Protein AF-A0A9E4EYK2-F1 (afdb_monomer)

Sequence (168 aa):
MRSIQFGDVRKKILGELSPGAPERRTAMKLTYEHAHILHSDHDEAVRFYREILGARVVDTRERKGAPQTKLMVGGGMLIVRGVRPGEEPTPPGRTPRMGVDHIGFYVEKGELDAARGILIECGVPIIEEDDMPHLKYLYFQGPDGVVIELMETKAPLGVSPPEQDEES

Mean predicted aligned error: 9.85 Å

Solvent-accessible surface area (backbone atoms only — not comparable to full-atom values): 10454 Å² total; per-residue (Å²): 130,88,75,81,57,64,70,60,54,51,52,68,68,60,55,76,88,57,93,86,67,77,85,73,80,80,68,84,91,80,76,94,63,69,47,79,46,80,30,93,53,44,68,63,40,54,48,46,42,31,73,76,62,66,27,42,81,76,46,74,46,78,56,78,84,15,51,34,34,37,28,42,39,94,93,44,33,42,32,45,22,32,69,34,81,91,64,82,75,81,75,70,48,84,71,89,55,95,76,82,71,66,51,76,42,76,48,60,82,87,37,56,66,58,54,52,48,53,34,56,76,72,67,43,51,71,79,48,70,53,82,50,94,52,39,34,39,36,32,30,48,47,70,61,39,43,39,37,34,43,32,27,66,69,50,68,93,87,66,76,72,78,79,76,74,83,82,126

Secondary structure (DSSP, 8-state):
-----HHHHHHHHS----TT------S------EEEEE-SSHHHHHHHHHHHS-PEEEEEEEETTEEEEEEEETTEEEEEEPPPTT--PPPP-SS--SS---EEEEPPTT-HHHHHHHHHHTTPPEEEEEE-SSEEEEEEE-GGG-EEEEEEESS-TT-PPPP-----

Foldseek 3Di:
DDDDPVVVLCCVQPVDPDPPDPRDCSDDDDDAAEDEDEAQDQVQQVVCCCPLQVWDWPDWDDDQQWIWTWTDGQNYIYIYIYDHPPDDDDAQDQDADPDDRAAEHEDPAPCVVVSVVSCVVVVWDWDDWDDDPFKTKTWTADHSRHIYMYMHGPDPPPDDDPPPPPDD

Radius of gyration: 20.79 Å; Cα contacts (8 Å, |Δi|>4): 229; chains: 1; bounding box: 45×51×54 Å

pLDDT: mean 84.23, std 19.25, range [38.12, 98.75]

Structure (mmCIF, N/CA/C/O backbone):
data_AF-A0A9E4EYK2-F1
#
_entry.id   AF-A0A9E4EYK2-F1
#
loop_
_atom_site.group_PDB
_atom_site.id
_atom_site.type_symbol
_atom_site.label_atom_id
_atom_site.label_alt_id
_atom_site.label_comp_id
_atom_site.label_asym_id
_atom_site.label_entity_id
_atom_site.label_seq_id
_atom_site.pdbx_PDB_ins_code
_atom_site.Cartn_x
_atom_site.Cartn_y
_atom_site.Cartn_z
_atom_site.occupancy
_atom_site.B_iso_or_equiv
_atom_site.auth_seq_id
_atom_site.auth_comp_id
_atom_site.auth_asym_id
_atom_site.auth_atom_id
_atom_site.pdbx_PDB_model_num
ATOM 1 N N . MET A 1 1 ? 5.793 24.788 -15.838 1.00 38.12 1 MET A N 1
ATOM 2 C CA . MET A 1 1 ? 4.384 24.383 -15.629 1.00 38.12 1 MET A CA 1
ATOM 3 C C . MET A 1 1 ? 3.677 25.556 -14.959 1.00 38.12 1 MET A C 1
ATOM 5 O O . MET A 1 1 ? 4.167 26.000 -13.929 1.00 38.12 1 MET A O 1
ATOM 9 N N . ARG A 1 2 ? 2.651 26.171 -15.568 1.00 41.44 2 ARG A N 1
ATOM 10 C CA . ARG A 1 2 ? 1.961 27.314 -14.936 1.00 41.44 2 ARG A CA 1
ATOM 11 C C . ARG A 1 2 ? 1.129 26.782 -13.769 1.00 41.44 2 ARG A C 1
ATOM 13 O O . ARG A 1 2 ? 0.172 26.051 -13.999 1.00 41.44 2 ARG A O 1
ATOM 20 N N . SER A 1 3 ? 1.540 27.109 -12.545 1.00 42.06 3 SER A N 1
ATOM 21 C CA . SER A 1 3 ? 0.750 2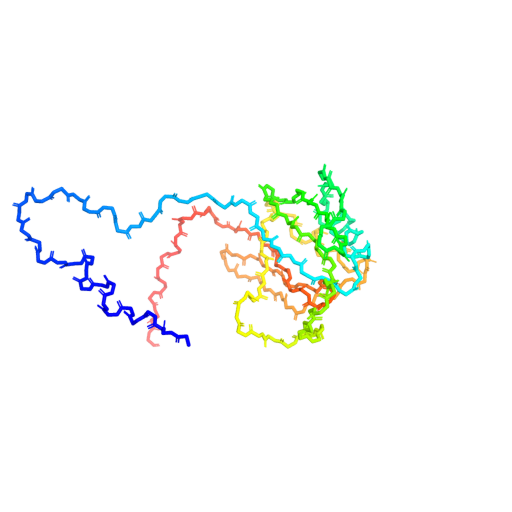6.867 -11.339 1.00 42.06 3 SER A CA 1
ATOM 22 C C . SER A 1 3 ? -0.586 27.590 -11.485 1.00 42.06 3 SER A C 1
ATOM 24 O O . SER A 1 3 ? -0.616 28.773 -11.831 1.00 42.06 3 SER A O 1
ATOM 26 N N . ILE A 1 4 ? -1.688 26.876 -11.275 1.00 46.44 4 ILE A N 1
ATOM 27 C CA . ILE A 1 4 ? -2.991 27.513 -11.126 1.00 46.44 4 ILE A CA 1
ATOM 28 C C . ILE A 1 4 ? -2.910 28.315 -9.827 1.00 46.44 4 ILE A C 1
ATOM 30 O O . ILE A 1 4 ? -2.860 27.736 -8.743 1.00 46.44 4 ILE A O 1
ATOM 34 N N . GLN A 1 5 ? -2.877 29.646 -9.916 1.00 53.31 5 GLN A N 1
ATOM 35 C CA . GLN A 1 5 ? -2.996 30.472 -8.722 1.00 53.31 5 GLN A CA 1
ATOM 36 C C . GLN A 1 5 ? -4.425 30.319 -8.193 1.00 53.31 5 GLN A C 1
ATOM 38 O O . GLN A 1 5 ? -5.387 30.737 -8.835 1.00 53.31 5 GLN A O 1
ATOM 43 N N . PHE A 1 6 ? -4.577 29.702 -7.018 1.00 55.88 6 PHE A N 1
ATOM 44 C CA . PHE A 1 6 ? -5.880 29.452 -6.383 1.00 55.88 6 PHE A CA 1
ATOM 45 C C . PHE A 1 6 ? -6.749 30.722 -6.253 1.00 55.88 6 PHE A C 1
ATOM 47 O O . PHE A 1 6 ? -7.978 30.635 -6.265 1.00 55.88 6 PHE A O 1
ATOM 54 N N . GLY A 1 7 ? -6.129 31.910 -6.202 1.00 55.62 7 GLY A N 1
ATOM 55 C CA . GLY A 1 7 ? -6.820 33.204 -6.221 1.00 55.62 7 GLY A CA 1
ATOM 56 C C . GLY A 1 7 ? -7.690 33.436 -7.464 1.00 55.62 7 GLY A C 1
ATOM 57 O O . GLY A 1 7 ? -8.803 33.946 -7.336 1.00 55.62 7 GLY A O 1
ATOM 58 N N .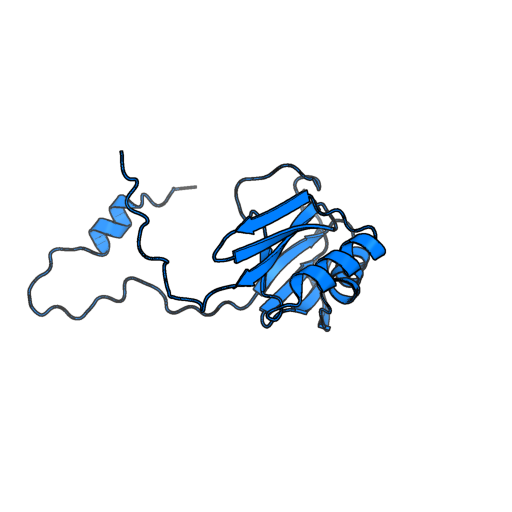 ASP A 1 8 ? -7.256 32.985 -8.644 1.00 58.69 8 ASP A N 1
ATOM 59 C CA . ASP A 1 8 ? -7.999 33.149 -9.904 1.00 58.69 8 ASP A CA 1
ATOM 60 C C . ASP A 1 8 ? -9.189 32.190 -10.006 1.00 58.69 8 ASP A C 1
ATOM 62 O O . ASP A 1 8 ? -10.235 32.526 -10.568 1.00 58.69 8 ASP A O 1
ATOM 66 N N . VAL A 1 9 ? -9.049 30.998 -9.422 1.00 58.62 9 VAL A N 1
ATOM 67 C CA . VAL A 1 9 ? -10.133 30.016 -9.305 1.00 58.62 9 VAL A CA 1
ATOM 68 C C . VAL A 1 9 ? -11.207 30.560 -8.370 1.00 58.62 9 VAL A C 1
ATOM 70 O O . VAL A 1 9 ? -12.375 30.611 -8.748 1.00 58.62 9 VAL A O 1
ATOM 73 N N . ARG A 1 10 ? -10.820 31.079 -7.199 1.00 55.09 10 ARG A N 1
ATOM 74 C CA . ARG A 1 10 ? -11.752 31.683 -6.238 1.00 55.09 10 ARG A CA 1
ATOM 75 C C . ARG A 1 10 ? -12.493 32.888 -6.829 1.00 55.09 10 ARG A C 1
ATOM 77 O O . ARG A 1 10 ? -13.701 32.989 -6.648 1.00 55.09 10 ARG A O 1
ATOM 84 N N . LYS A 1 11 ? -11.816 33.753 -7.594 1.00 55.59 11 LYS A N 1
ATOM 85 C CA . LYS A 1 11 ? -12.426 34.928 -8.250 1.00 55.59 11 LYS A CA 1
ATOM 86 C C . LYS A 1 11 ? -13.393 34.552 -9.385 1.00 55.59 11 LYS A C 1
ATOM 88 O O . LYS A 1 11 ? -14.385 35.242 -9.589 1.00 55.59 11 LYS A O 1
ATOM 93 N N . LYS A 1 12 ? -13.148 33.438 -10.092 1.00 58.94 12 LYS A N 1
ATOM 94 C CA . LYS A 1 12 ? -14.083 32.867 -11.087 1.00 58.94 12 LYS A CA 1
ATOM 95 C C . LYS A 1 12 ? -15.271 32.134 -10.459 1.00 58.94 12 LYS A C 1
ATOM 97 O O . LYS A 1 12 ? -16.345 32.121 -11.054 1.00 58.94 12 LYS A O 1
ATOM 102 N N . ILE A 1 13 ? -15.070 31.511 -9.298 1.00 56.12 13 ILE A N 1
ATOM 103 C CA . ILE A 1 13 ? -16.108 30.800 -8.537 1.00 56.12 13 ILE A CA 1
ATOM 104 C C . ILE A 1 13 ? -17.041 31.787 -7.820 1.00 56.12 13 ILE A C 1
ATOM 106 O O . ILE A 1 13 ? -18.248 31.583 -7.823 1.00 56.12 13 ILE A O 1
ATOM 110 N N . LEU A 1 14 ? -16.492 32.865 -7.252 1.00 52.22 14 LEU A N 1
ATOM 111 C CA . LEU A 1 14 ? -17.209 33.856 -6.439 1.00 52.22 14 LEU A CA 1
ATOM 112 C C . LEU A 1 14 ? -17.550 35.151 -7.197 1.00 52.22 14 LEU A C 1
ATOM 114 O O . LEU A 1 14 ? -17.714 36.190 -6.560 1.00 52.22 14 LEU A O 1
ATOM 118 N N . GLY A 1 15 ? -17.611 35.129 -8.535 1.00 49.62 15 GLY A N 1
ATOM 119 C CA . GLY A 1 15 ? -18.02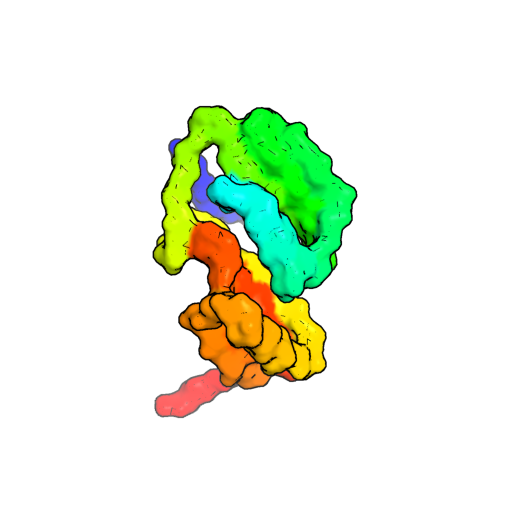6 36.301 -9.315 1.00 49.62 15 GLY A CA 1
ATOM 120 C C . GLY A 1 15 ? -19.340 36.860 -8.763 1.00 49.62 15 GLY A C 1
ATOM 121 O O . GLY A 1 15 ? -20.295 36.099 -8.639 1.00 49.62 15 GLY A O 1
ATOM 122 N N . GLU A 1 16 ? -19.311 38.139 -8.370 1.00 51.50 16 GLU A N 1
ATOM 123 C CA . GLU A 1 16 ? -20.310 38.890 -7.595 1.00 51.50 16 GLU A CA 1
ATOM 124 C C . GLU A 1 16 ? -21.705 38.252 -7.583 1.00 51.50 16 GLU A C 1
ATOM 126 O O . GLU A 1 16 ? -22.379 38.186 -8.613 1.00 51.50 16 GLU A O 1
ATOM 131 N N . LEU A 1 17 ? -22.114 37.775 -6.401 1.00 47.69 17 LEU A N 1
ATOM 132 C CA . LEU A 1 17 ? -23.426 37.192 -6.118 1.00 47.69 17 LEU A CA 1
ATOM 133 C C . LEU A 1 17 ? -24.540 38.187 -6.489 1.00 47.69 17 LEU A C 1
ATOM 135 O O . LEU A 1 17 ? -25.036 38.931 -5.648 1.00 47.69 17 LEU A O 1
ATOM 139 N N . SER A 1 18 ? -24.941 38.207 -7.758 1.00 48.91 18 SER A N 1
ATOM 140 C CA . SER A 1 18 ? -26.187 38.835 -8.183 1.00 48.91 18 SER A CA 1
ATOM 141 C C . SER A 1 18 ? -27.344 37.935 -7.742 1.00 48.91 18 SER A C 1
ATOM 143 O O . SER A 1 18 ? -27.329 36.739 -8.061 1.00 48.91 18 SER A O 1
ATOM 145 N N . PRO A 1 19 ? -28.352 38.461 -7.024 1.00 49.41 19 PRO A N 1
ATOM 146 C CA . PRO A 1 19 ? -29.516 37.679 -6.626 1.00 49.41 19 PRO A CA 1
ATOM 147 C C . PRO A 1 19 ? -30.212 37.089 -7.864 1.00 49.41 19 PRO A C 1
ATOM 149 O O . PRO A 1 19 ? -30.643 37.831 -8.743 1.00 49.41 19 PRO A O 1
ATOM 152 N N . GLY A 1 20 ? -30.305 35.757 -7.946 1.00 55.44 20 GLY A N 1
ATOM 153 C CA . GLY A 1 20 ? -31.043 35.047 -9.003 1.00 55.44 20 GLY A CA 1
ATOM 154 C C . GLY A 1 20 ? -30.207 34.357 -10.089 1.00 55.44 20 GLY A C 1
ATOM 155 O O . GLY A 1 20 ? -30.787 33.761 -10.997 1.00 55.44 20 GLY A O 1
ATOM 156 N N . ALA A 1 21 ? -28.872 34.380 -10.021 1.00 52.41 21 ALA A N 1
ATOM 157 C CA . ALA A 1 21 ? -28.051 33.573 -10.926 1.00 52.41 21 ALA A CA 1
ATOM 158 C C . ALA A 1 21 ? -28.138 32.069 -10.567 1.00 52.41 21 ALA A C 1
ATOM 160 O O . ALA A 1 21 ? -28.072 31.729 -9.384 1.00 52.41 21 ALA A O 1
ATOM 161 N N . PRO A 1 22 ? -28.259 31.150 -11.548 1.00 52.56 22 PRO A N 1
ATOM 162 C CA . PRO A 1 22 ? -28.238 29.715 -11.271 1.00 52.56 22 PRO A CA 1
ATOM 163 C C . PRO A 1 22 ? -26.898 29.324 -10.639 1.00 52.56 22 PRO A C 1
ATOM 165 O O . PRO A 1 22 ? -25.848 29.792 -11.087 1.00 52.56 22 PRO A O 1
ATOM 168 N N . GLU A 1 23 ? -26.934 28.457 -9.621 1.00 57.25 23 GLU A N 1
ATOM 169 C CA . GLU A 1 23 ? -25.745 27.915 -8.952 1.00 57.25 23 GLU A CA 1
ATOM 170 C C . GLU A 1 23 ? -24.745 27.411 -10.005 1.00 57.25 23 GLU A C 1
ATOM 172 O O . GLU A 1 23 ? -24.963 26.397 -10.681 1.00 57.25 23 GLU A O 1
ATOM 177 N N . ARG A 1 24 ? -23.634 28.134 -10.194 1.00 57.03 24 ARG A N 1
ATOM 178 C CA . ARG A 1 24 ? -22.547 27.636 -11.034 1.00 57.03 24 ARG A CA 1
ATOM 179 C C . ARG A 1 24 ? -21.971 26.425 -10.319 1.00 57.03 24 ARG A C 1
ATOM 181 O O . ARG A 1 24 ? -21.427 26.552 -9.229 1.00 57.03 24 ARG A O 1
ATOM 188 N N . ARG A 1 25 ? -22.063 25.248 -10.943 1.00 60.31 25 ARG A N 1
ATOM 189 C CA . ARG A 1 25 ? -21.353 24.053 -10.472 1.00 60.31 25 ARG A CA 1
ATOM 190 C C . ARG A 1 25 ? -19.852 24.325 -10.558 1.00 60.31 25 ARG A C 1
ATOM 192 O O . ARG A 1 25 ? -19.270 24.282 -11.637 1.00 60.31 25 ARG A O 1
ATOM 199 N N . THR A 1 26 ? -19.255 24.673 -9.428 1.00 68.69 26 THR A N 1
ATOM 200 C CA . THR A 1 26 ? -17.841 25.059 -9.308 1.00 68.69 26 THR A CA 1
ATOM 201 C C . THR A 1 26 ? -16.942 23.865 -8.994 1.00 68.69 26 THR A C 1
ATOM 203 O O . THR A 1 26 ? -15.730 23.944 -9.178 1.00 68.69 26 THR A O 1
ATOM 206 N N . ALA A 1 27 ? -17.549 22.740 -8.605 1.00 78.12 27 ALA A N 1
ATOM 207 C CA . ALA A 1 27 ? -16.901 21.462 -8.357 1.00 78.12 27 ALA A CA 1
ATOM 208 C C . ALA A 1 27 ? -17.405 20.379 -9.324 1.00 78.12 27 ALA A C 1
ATOM 210 O O . ALA A 1 27 ? -18.582 20.337 -9.702 1.00 78.12 27 ALA A O 1
ATOM 211 N N . MET A 1 28 ? -16.495 19.487 -9.714 1.00 87.69 28 MET A N 1
ATOM 212 C CA . MET A 1 28 ? -16.818 18.296 -10.497 1.00 87.69 28 MET A CA 1
ATOM 213 C C . MET A 1 28 ? -17.488 17.250 -9.601 1.00 87.69 28 MET A C 1
ATOM 215 O O . MET A 1 28 ? -17.098 17.069 -8.451 1.00 87.69 28 MET A O 1
ATOM 219 N N . LYS A 1 29 ? -18.474 16.526 -10.139 1.00 89.69 29 LYS A N 1
ATOM 220 C CA . LYS A 1 29 ? -18.995 15.308 -9.506 1.00 89.69 29 LYS A CA 1
ATOM 221 C C . LYS A 1 29 ? -18.091 14.151 -9.917 1.00 89.69 29 LYS A C 1
ATOM 223 O O . LYS A 1 29 ? -18.094 13.782 -11.088 1.00 89.69 29 LYS A O 1
ATOM 228 N N . LEU A 1 30 ? -17.301 13.636 -8.982 1.00 89.44 30 LEU A N 1
ATOM 229 C CA . LEU A 1 30 ? -16.312 12.588 -9.227 1.00 89.44 30 LEU A CA 1
ATOM 230 C C . LEU A 1 30 ? -16.619 11.362 -8.366 1.00 89.44 30 LEU A C 1
ATOM 232 O O . LEU A 1 30 ? -17.163 11.483 -7.269 1.00 89.44 30 LEU A O 1
ATOM 236 N N . THR A 1 31 ? -16.229 10.194 -8.862 1.00 91.06 31 THR A N 1
ATOM 237 C CA . THR A 1 31 ? -16.200 8.940 -8.107 1.00 91.06 31 THR A CA 1
ATOM 238 C C . THR A 1 31 ? -14.782 8.409 -8.194 1.00 91.06 31 THR A C 1
ATOM 240 O O . THR A 1 31 ? -14.193 8.412 -9.276 1.00 91.06 31 THR A O 1
ATOM 243 N N . TYR A 1 32 ? -14.221 8.004 -7.058 1.00 90.81 32 TYR A N 1
ATOM 244 C CA . TYR A 1 32 ? -12.910 7.371 -7.050 1.00 90.81 32 TYR A CA 1
ATOM 245 C C . TYR A 1 32 ? -12.982 6.047 -7.818 1.00 90.81 32 TYR A C 1
ATOM 247 O O . TYR A 1 32 ? -13.884 5.249 -7.574 1.00 90.81 32 TYR A O 1
ATOM 255 N N . GLU A 1 33 ? -12.052 5.831 -8.750 1.00 92.69 33 GLU A N 1
ATOM 256 C CA . GLU A 1 33 ? -11.991 4.586 -9.522 1.00 92.69 33 GLU A CA 1
ATOM 257 C C . GLU A 1 33 ? -10.726 3.798 -9.198 1.00 92.69 33 GLU A C 1
ATOM 259 O O . GLU A 1 33 ? -10.833 2.649 -8.783 1.00 92.69 33 GLU A O 1
ATOM 264 N N . HIS A 1 34 ? -9.540 4.402 -9.314 1.00 96.25 34 HIS A N 1
ATOM 265 C CA . HIS A 1 34 ? -8.295 3.697 -9.026 1.00 96.25 34 HIS A CA 1
ATOM 266 C C . HIS A 1 34 ? -7.124 4.620 -8.689 1.00 96.25 34 HIS A C 1
ATOM 268 O O . HIS A 1 34 ? -7.112 5.802 -9.040 1.00 96.25 34 HIS A O 1
ATOM 274 N N . ALA A 1 35 ? -6.087 4.020 -8.107 1.00 96.38 35 ALA A N 1
ATOM 275 C CA . ALA A 1 35 ? -4.744 4.574 -8.029 1.00 96.38 35 ALA A CA 1
ATOM 276 C C . ALA A 1 35 ? -3.762 3.663 -8.775 1.00 96.38 35 ALA A C 1
ATOM 278 O O . ALA A 1 35 ? -3.867 2.438 -8.729 1.00 96.38 35 ALA A O 1
ATOM 279 N N . HIS A 1 36 ? -2.794 4.259 -9.468 1.00 96.44 36 HIS A N 1
ATOM 280 C CA . HIS A 1 36 ? -1.667 3.526 -10.037 1.00 96.44 36 HIS A CA 1
ATOM 281 C C . HIS A 1 36 ? -0.514 3.501 -9.041 1.00 96.44 36 HIS A C 1
ATOM 283 O O . HIS A 1 36 ? -0.086 4.560 -8.588 1.00 96.44 36 HIS A O 1
ATOM 289 N N . ILE A 1 37 ? 0.035 2.315 -8.788 1.00 95.75 37 ILE A N 1
ATOM 290 C CA . ILE A 1 37 ? 1.232 2.145 -7.965 1.00 95.75 37 ILE A CA 1
ATOM 291 C C . ILE A 1 37 ? 2.302 1.481 -8.817 1.00 95.75 37 ILE A C 1
ATOM 293 O O . ILE A 1 37 ? 2.070 0.459 -9.467 1.00 95.75 37 ILE A O 1
ATOM 297 N N . LEU A 1 38 ? 3.452 2.138 -8.890 1.00 95.69 38 LEU A N 1
ATOM 298 C CA . LEU A 1 38 ? 4.595 1.678 -9.656 1.00 95.69 38 LEU A CA 1
ATOM 299 C C . LEU A 1 38 ? 5.524 0.891 -8.745 1.00 95.69 38 LEU A C 1
ATOM 301 O O . LEU A 1 38 ? 5.915 1.408 -7.704 1.00 95.69 38 LEU A O 1
ATOM 305 N N . HIS A 1 39 ? 5.912 -0.295 -9.198 1.00 96.38 39 HIS A N 1
ATOM 306 C CA . HIS A 1 39 ? 6.828 -1.160 -8.478 1.00 96.38 39 HIS A CA 1
ATOM 307 C C . HIS A 1 39 ? 8.038 -1.561 -9.315 1.00 96.38 39 HIS A C 1
ATOM 309 O O . HIS A 1 39 ? 7.947 -1.685 -10.543 1.00 96.38 39 HIS A O 1
ATOM 315 N N . SER A 1 40 ? 9.171 -1.738 -8.633 1.00 95.12 40 SER A N 1
ATOM 316 C CA . SER A 1 40 ? 10.407 -2.243 -9.233 1.00 95.12 40 SER A CA 1
ATOM 317 C C . SER A 1 40 ? 10.295 -3.739 -9.542 1.00 95.12 40 SER A C 1
ATOM 319 O O . SER A 1 40 ? 10.722 -4.169 -10.613 1.00 95.12 40 SER A O 1
ATOM 321 N N . ASP A 1 41 ? 9.612 -4.490 -8.672 1.00 96.44 41 ASP A N 1
ATOM 322 C CA . ASP A 1 41 ? 9.181 -5.869 -8.894 1.00 96.44 41 ASP A CA 1
ATOM 323 C C . ASP A 1 41 ? 7.644 -5.949 -8.892 1.00 96.44 41 ASP A C 1
ATOM 325 O O . ASP A 1 41 ? 6.973 -5.836 -7.866 1.00 96.44 41 ASP A O 1
ATOM 329 N N . HIS A 1 42 ? 7.065 -6.118 -10.083 1.00 97.75 42 HIS A N 1
ATOM 330 C CA . HIS A 1 42 ? 5.613 -6.173 -10.256 1.00 97.75 42 HIS A CA 1
ATOM 331 C C . HIS A 1 42 ? 4.985 -7.404 -9.585 1.00 97.75 42 HIS A C 1
ATOM 333 O O . HIS A 1 42 ? 3.910 -7.291 -8.993 1.00 97.75 42 HIS A O 1
ATOM 339 N N . ASP A 1 43 ? 5.611 -8.574 -9.701 1.00 97.94 43 ASP A N 1
ATOM 340 C CA . ASP A 1 43 ? 5.005 -9.832 -9.257 1.00 97.94 43 ASP A CA 1
ATOM 341 C C . ASP A 1 43 ? 5.091 -9.967 -7.738 1.00 97.94 43 ASP A C 1
ATOM 343 O O . ASP A 1 43 ? 4.137 -10.422 -7.097 1.00 97.94 43 ASP A O 1
ATOM 347 N N . GLU A 1 44 ? 6.196 -9.504 -7.150 1.00 97.81 44 GLU A N 1
ATOM 348 C CA . GLU A 1 44 ? 6.340 -9.382 -5.704 1.00 97.81 44 GLU A CA 1
ATOM 349 C C . GLU A 1 44 ? 5.304 -8.424 -5.118 1.00 97.81 44 GLU A C 1
ATOM 351 O O . GLU A 1 44 ? 4.617 -8.781 -4.155 1.00 97.81 44 GLU A O 1
ATOM 356 N N . ALA A 1 45 ? 5.082 -7.282 -5.772 1.00 98.25 45 ALA A N 1
ATOM 357 C CA . ALA A 1 45 ? 4.069 -6.340 -5.335 1.00 98.25 45 ALA A CA 1
ATOM 358 C C . ALA A 1 45 ? 2.646 -6.903 -5.423 1.00 98.25 45 ALA A C 1
ATOM 360 O O . ALA A 1 45 ? 1.875 -6.815 -4.464 1.00 98.25 45 ALA A O 1
ATOM 361 N N . VAL A 1 46 ? 2.289 -7.538 -6.544 1.00 98.56 46 VAL A N 1
ATOM 362 C CA . VAL A 1 46 ? 0.984 -8.202 -6.687 1.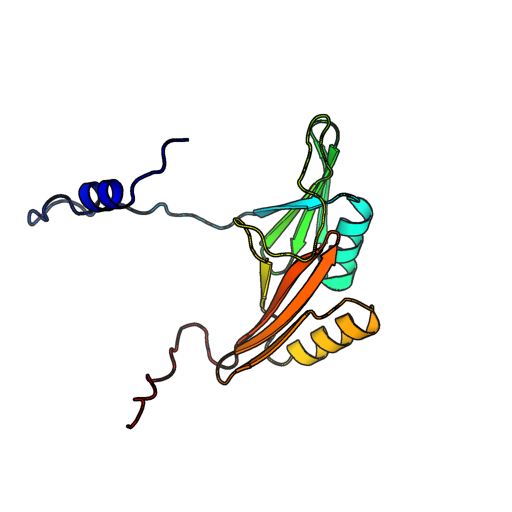00 98.56 46 VAL A CA 1
ATOM 363 C C . VAL A 1 46 ? 0.790 -9.262 -5.605 1.00 98.56 46 VAL A C 1
ATOM 365 O O . VAL A 1 46 ? -0.294 -9.335 -5.026 1.00 98.56 46 VAL A O 1
ATOM 368 N N . ARG A 1 47 ? 1.814 -10.073 -5.311 1.00 98.44 47 ARG A N 1
ATOM 369 C CA . ARG A 1 47 ? 1.746 -11.089 -4.254 1.00 98.44 47 ARG A CA 1
ATOM 370 C C . ARG A 1 47 ? 1.491 -10.452 -2.890 1.00 98.44 47 ARG A C 1
ATOM 372 O O . ARG A 1 47 ? 0.540 -10.856 -2.227 1.00 98.44 47 ARG A O 1
ATOM 379 N N . PHE A 1 48 ? 2.257 -9.424 -2.523 1.00 98.50 48 PHE A N 1
ATOM 380 C CA . PHE A 1 48 ? 2.081 -8.705 -1.261 1.00 98.50 48 PHE A CA 1
ATOM 381 C C . PHE A 1 48 ? 0.646 -8.201 -1.088 1.00 98.50 48 PHE A C 1
ATOM 383 O O . PHE A 1 48 ? 0.002 -8.499 -0.087 1.00 98.50 48 PHE A O 1
ATOM 390 N N . TYR A 1 49 ? 0.100 -7.487 -2.077 1.00 98.25 49 TYR A N 1
ATOM 391 C CA . TYR A 1 49 ? -1.250 -6.935 -1.952 1.00 98.25 49 TYR A CA 1
ATOM 392 C C . TYR A 1 49 ? -2.321 -8.025 -1.836 1.00 98.25 49 TYR A C 1
ATOM 394 O O . TYR A 1 49 ? -3.321 -7.832 -1.146 1.00 98.25 49 TYR A O 1
ATOM 402 N N . ARG A 1 50 ? -2.126 -9.182 -2.477 1.00 98.06 50 ARG A N 1
ATOM 403 C CA . ARG A 1 50 ? -3.045 -10.321 -2.356 1.00 98.06 50 ARG A CA 1
ATOM 404 C C . ARG A 1 50 ? -2.973 -10.989 -0.989 1.00 98.06 50 ARG A C 1
ATOM 406 O O . ARG A 1 50 ? -4.013 -11.319 -0.435 1.00 98.06 50 ARG A O 1
ATOM 413 N N . GLU A 1 51 ? -1.765 -11.226 -0.492 1.00 97.25 51 GLU A N 1
ATOM 414 C CA . GLU A 1 51 ? -1.536 -12.008 0.725 1.00 97.25 51 GLU A CA 1
ATOM 415 C C . GLU A 1 51 ? -1.738 -11.170 1.991 1.00 97.25 51 GLU A C 1
ATOM 417 O O . GLU A 1 51 ? -2.349 -11.653 2.936 1.00 97.25 51 GLU A O 1
ATOM 422 N N . ILE A 1 52 ? -1.303 -9.907 1.986 1.00 97.38 52 ILE A N 1
ATOM 423 C CA . ILE A 1 52 ? -1.371 -9.020 3.155 1.00 97.38 52 ILE A CA 1
ATOM 424 C C . ILE A 1 52 ? -2.673 -8.216 3.189 1.00 97.38 52 ILE A C 1
ATOM 426 O O . ILE A 1 52 ? -3.290 -8.105 4.243 1.00 97.38 52 ILE A O 1
ATOM 430 N N . LEU A 1 53 ? -3.128 -7.672 2.052 1.00 96.62 53 LEU A N 1
ATOM 431 C CA . LEU A 1 53 ? -4.363 -6.865 2.010 1.00 96.62 53 LEU A CA 1
ATOM 432 C C . LEU A 1 53 ? -5.593 -7.638 1.522 1.00 96.62 53 LEU A C 1
ATOM 434 O O . LEU A 1 53 ? -6.650 -7.041 1.314 1.00 96.62 53 LEU A O 1
ATOM 438 N N . GLY A 1 54 ? -5.468 -8.942 1.260 1.00 96.62 54 GLY A N 1
ATOM 439 C CA . GLY A 1 54 ? -6.568 -9.742 0.716 1.00 96.62 54 GLY A CA 1
ATOM 440 C C . GLY A 1 54 ? -7.030 -9.284 -0.674 1.00 96.62 54 GLY A C 1
ATOM 441 O O . GLY A 1 54 ? -8.177 -9.521 -1.059 1.00 96.62 54 GLY A O 1
ATOM 442 N N . ALA A 1 55 ? -6.177 -8.589 -1.435 1.00 98.06 55 ALA A N 1
ATOM 443 C CA . ALA A 1 55 ? -6.565 -8.037 -2.723 1.00 98.06 55 ALA A CA 1
ATOM 444 C C . ALA A 1 55 ? -6.908 -9.140 -3.735 1.00 98.06 55 ALA A C 1
ATOM 446 O O . ALA A 1 55 ? -6.230 -10.164 -3.851 1.00 98.06 55 ALA A O 1
ATOM 447 N N . ARG A 1 56 ? -7.940 -8.907 -4.549 1.00 98.38 56 ARG A N 1
ATOM 448 C CA . ARG A 1 56 ? -8.353 -9.824 -5.614 1.00 98.38 56 ARG A CA 1
ATOM 449 C C . ARG A 1 56 ? -7.851 -9.343 -6.967 1.00 98.38 56 ARG A C 1
ATOM 451 O O . ARG A 1 56 ? -8.191 -8.243 -7.402 1.00 98.38 56 ARG A O 1
ATOM 458 N N . VAL A 1 57 ? -7.132 -10.207 -7.683 1.00 98.38 57 VAL A N 1
ATOM 459 C CA . VAL A 1 57 ? -6.759 -9.959 -9.082 1.00 98.38 57 VAL A CA 1
ATOM 460 C C . VAL A 1 57 ? -8.014 -9.916 -9.948 1.00 98.38 57 VAL A C 1
ATOM 462 O O . VAL A 1 57 ? -8.832 -10.838 -9.940 1.00 98.38 57 VAL A O 1
ATOM 465 N N . VAL A 1 58 ? -8.175 -8.824 -10.687 1.00 98.06 58 VAL A N 1
ATOM 466 C CA . VAL A 1 58 ? -9.227 -8.675 -11.699 1.00 98.06 58 VAL A CA 1
ATOM 467 C C . VAL A 1 58 ? -8.700 -9.062 -13.066 1.00 98.06 58 VAL A C 1
ATOM 469 O O . VAL A 1 58 ? -9.403 -9.702 -13.840 1.00 98.06 58 VAL A O 1
ATOM 472 N N . ASP A 1 59 ? -7.486 -8.618 -13.376 1.00 98.00 59 ASP A N 1
ATOM 473 C CA . ASP A 1 59 ? -6.91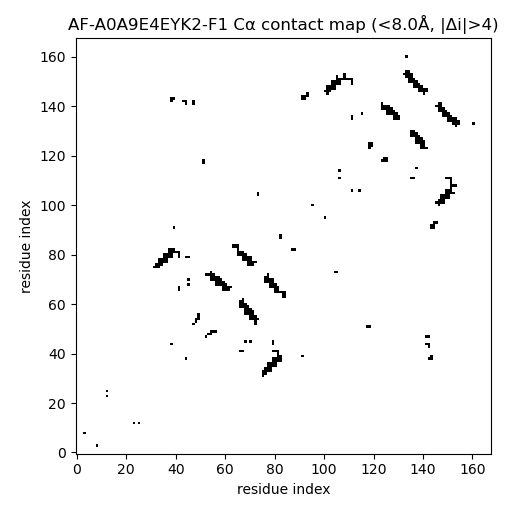3 -8.705 -14.709 1.00 98.00 59 ASP A CA 1
ATOM 474 C C . ASP A 1 59 ? -5.417 -8.374 -14.656 1.00 98.00 59 ASP A C 1
ATOM 476 O O . ASP A 1 59 ? -5.010 -7.446 -13.954 1.00 98.00 59 ASP A O 1
ATOM 480 N N . THR A 1 60 ? -4.624 -9.109 -15.431 1.00 97.88 60 THR A N 1
ATOM 481 C CA . THR A 1 60 ? -3.177 -8.923 -15.579 1.00 97.88 60 THR A CA 1
ATOM 482 C C . THR A 1 60 ? -2.834 -8.934 -17.059 1.00 97.88 60 THR A C 1
ATOM 484 O O . THR A 1 60 ? -3.278 -9.806 -17.804 1.00 97.88 60 THR A O 1
ATOM 487 N N . ARG A 1 61 ? -2.053 -7.951 -17.504 1.00 97.56 61 ARG A N 1
ATOM 488 C CA . ARG A 1 61 ? -1.689 -7.787 -18.914 1.00 97.56 61 ARG A CA 1
ATOM 489 C C . ARG A 1 61 ? -0.431 -6.954 -19.076 1.00 97.56 61 ARG A C 1
ATOM 491 O O . ARG A 1 61 ? -0.137 -6.094 -18.254 1.00 97.56 61 ARG A O 1
ATOM 498 N N . GLU A 1 62 ? 0.240 -7.110 -20.207 1.00 97.75 62 GLU A N 1
ATOM 499 C CA . GLU A 1 62 ? 1.278 -6.166 -20.608 1.00 97.75 62 GLU A CA 1
ATOM 500 C C . GLU A 1 62 ? 0.654 -4.886 -21.196 1.00 97.75 62 GLU A C 1
ATOM 502 O O . GLU A 1 62 ? -0.308 -4.915 -21.985 1.00 97.75 62 GLU A O 1
ATOM 507 N N . ARG A 1 63 ? 1.175 -3.726 -20.790 1.00 94.88 63 ARG A N 1
ATOM 508 C CA . ARG A 1 63 ? 0.776 -2.403 -21.279 1.00 94.88 63 ARG A CA 1
ATOM 509 C C . ARG A 1 63 ? 1.994 -1.505 -21.438 1.00 94.88 63 ARG A C 1
ATOM 511 O O . ARG A 1 63 ? 2.631 -1.127 -20.460 1.00 94.88 63 ARG A O 1
ATOM 518 N N . LYS A 1 64 ? 2.244 -1.081 -22.682 1.00 95.19 64 LYS A N 1
ATOM 519 C CA . LYS A 1 64 ? 3.385 -0.226 -23.055 1.00 95.19 64 LYS A CA 1
ATOM 520 C C . LYS A 1 64 ? 4.737 -0.843 -22.646 1.00 95.19 64 LYS A C 1
ATOM 522 O O . LYS A 1 64 ? 5.583 -0.141 -22.108 1.00 95.19 64 LYS A O 1
ATOM 527 N N . GLY A 1 65 ? 4.904 -2.149 -22.870 1.00 96.75 65 GLY A N 1
ATOM 528 C CA . GLY A 1 65 ? 6.148 -2.872 -22.582 1.00 96.75 65 GLY A CA 1
ATOM 529 C C . GLY A 1 65 ? 6.429 -3.122 -21.098 1.00 96.75 65 GLY A C 1
ATOM 530 O O . GLY A 1 65 ? 7.570 -3.390 -20.751 1.00 96.75 65 GLY A O 1
ATOM 531 N N . ALA A 1 66 ? 5.425 -3.003 -20.224 1.00 97.56 66 ALA A N 1
ATOM 532 C CA . ALA A 1 66 ? 5.534 -3.348 -18.807 1.00 97.56 66 ALA A CA 1
ATOM 533 C C . ALA A 1 66 ? 4.297 -4.122 -18.329 1.00 97.56 66 ALA A C 1
ATOM 535 O O . ALA A 1 66 ? 3.194 -3.877 -18.840 1.00 97.56 66 ALA A O 1
ATOM 536 N N . PRO A 1 67 ? 4.440 -5.021 -17.341 1.00 98.06 67 PRO A N 1
ATOM 537 C CA . PRO A 1 67 ? 3.306 -5.705 -16.740 1.00 98.06 67 PRO A CA 1
ATOM 538 C C . PRO A 1 67 ? 2.418 -4.720 -15.972 1.00 98.06 67 PRO A C 1
ATOM 540 O O . PRO A 1 67 ? 2.883 -3.736 -15.389 1.00 98.06 67 PRO A O 1
ATOM 543 N N . GLN A 1 68 ? 1.116 -4.977 -15.997 1.00 98.50 68 GLN A N 1
ATOM 544 C CA . GLN A 1 68 ? 0.118 -4.211 -15.275 1.00 98.50 68 GLN A CA 1
ATOM 545 C C . GLN A 1 68 ? -0.980 -5.144 -14.760 1.00 98.50 68 GLN A C 1
ATOM 547 O O . GLN A 1 68 ? -1.636 -5.830 -15.548 1.00 98.50 68 GLN A O 1
ATOM 552 N N . THR A 1 69 ? -1.230 -5.100 -13.456 1.00 98.75 69 THR A N 1
ATOM 553 C CA . THR A 1 69 ? -2.263 -5.884 -12.779 1.00 98.75 69 THR A CA 1
ATOM 554 C C . THR A 1 69 ? -3.250 -4.977 -12.067 1.00 98.75 69 THR A C 1
ATOM 556 O O . THR A 1 69 ? -2.875 -4.087 -11.307 1.00 98.75 69 THR A O 1
ATOM 559 N N . LYS A 1 70 ? -4.538 -5.211 -12.313 1.00 98.56 70 LYS A N 1
ATOM 560 C CA . LYS A 1 70 ? -5.645 -4.568 -11.608 1.00 98.56 70 LYS A CA 1
ATOM 561 C C . LYS A 1 70 ? -6.046 -5.415 -10.406 1.00 98.56 70 LYS A C 1
ATOM 563 O O . LYS A 1 70 ? -6.394 -6.587 -10.567 1.00 98.56 70 LYS A O 1
ATOM 568 N N . LEU A 1 71 ? -6.047 -4.804 -9.231 1.00 98.56 71 LEU A N 1
ATOM 569 C CA . LEU A 1 71 ? -6.393 -5.416 -7.956 1.00 98.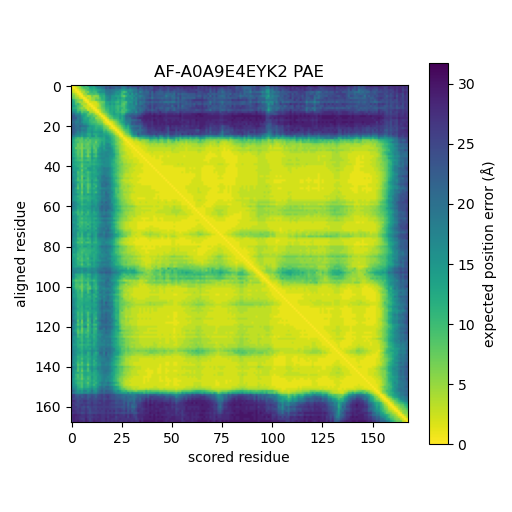56 71 LEU A CA 1
ATOM 570 C C . LEU A 1 71 ? -7.597 -4.698 -7.344 1.00 98.56 71 LEU A C 1
ATOM 572 O O . LEU A 1 71 ? -7.570 -3.478 -7.213 1.00 98.56 71 LEU A O 1
ATOM 576 N N . MET A 1 72 ? -8.632 -5.441 -6.947 1.00 98.19 72 MET A N 1
ATOM 577 C CA . MET A 1 72 ? -9.672 -4.913 -6.054 1.00 98.19 72 MET A CA 1
ATOM 578 C C . MET A 1 72 ? -9.254 -5.134 -4.607 1.00 98.19 72 MET A C 1
ATOM 580 O O . MET A 1 72 ? -8.933 -6.263 -4.241 1.00 98.19 72 MET A O 1
ATOM 584 N N . VAL A 1 73 ? -9.307 -4.087 -3.790 1.00 96.31 73 VAL A N 1
ATOM 585 C CA . VAL A 1 73 ? -8.947 -4.125 -2.367 1.00 96.31 73 VAL A CA 1
ATOM 586 C C . VAL A 1 73 ? -9.747 -3.069 -1.609 1.00 96.31 73 VAL A C 1
ATOM 588 O O . VAL A 1 73 ? -9.877 -1.942 -2.083 1.00 96.31 73 VAL A O 1
ATOM 591 N N . GLY A 1 74 ? -10.343 -3.439 -0.471 1.00 91.06 74 GLY A N 1
ATOM 592 C CA . GLY A 1 74 ? -11.071 -2.496 0.393 1.00 91.06 74 GLY A CA 1
ATOM 593 C C . GLY A 1 74 ? -12.176 -1.690 -0.309 1.00 91.06 74 GLY A C 1
ATOM 594 O O . GLY A 1 74 ? -12.400 -0.533 0.022 1.00 91.06 74 GLY A O 1
ATOM 595 N N . GLY A 1 75 ? -12.823 -2.254 -1.337 1.00 91.12 75 GLY A N 1
ATOM 596 C CA . GLY A 1 75 ? -13.847 -1.564 -2.136 1.00 91.12 75 GLY A CA 1
ATOM 597 C C . GLY A 1 75 ? -13.320 -0.610 -3.221 1.00 91.12 75 GLY A C 1
ATOM 598 O O . GLY A 1 75 ? -14.119 -0.101 -4.004 1.00 91.12 75 GLY A O 1
ATOM 599 N N . GLY A 1 76 ? -12.003 -0.409 -3.325 1.00 93.38 76 GLY A N 1
ATOM 600 C CA . GLY A 1 76 ? -11.345 0.371 -4.379 1.00 93.38 76 GLY A CA 1
ATOM 601 C C . GLY A 1 76 ? -10.492 -0.481 -5.325 1.00 93.38 76 GLY A C 1
ATOM 602 O O . GLY A 1 76 ? -10.372 -1.698 -5.156 1.00 93.38 76 GLY A O 1
ATOM 603 N N . MET A 1 77 ? -9.886 0.165 -6.330 1.00 97.44 77 MET A N 1
ATOM 604 C CA . MET A 1 77 ? -8.944 -0.477 -7.251 1.00 97.44 77 MET A CA 1
ATOM 605 C C . MET A 1 77 ? -7.529 0.092 -7.114 1.00 97.44 77 MET A C 1
ATOM 607 O O . MET A 1 77 ? -7.313 1.304 -7.163 1.00 97.44 77 MET A O 1
ATOM 611 N N . LEU A 1 78 ? -6.550 -0.805 -7.023 1.00 98.00 78 LEU A N 1
ATOM 612 C CA . LEU A 1 78 ? -5.138 -0.497 -7.226 1.00 98.00 78 LEU A CA 1
ATOM 613 C C . LEU A 1 78 ? -4.689 -1.081 -8.563 1.00 98.00 78 LEU A C 1
ATOM 615 O O . LEU A 1 78 ? -5.004 -2.223 -8.900 1.00 98.00 78 LEU A O 1
ATOM 619 N N . ILE A 1 79 ? -3.941 -0.301 -9.335 1.00 98.19 79 ILE A N 1
ATOM 620 C CA . ILE A 1 79 ? -3.301 -0.767 -10.561 1.00 98.19 79 ILE A CA 1
ATOM 621 C C . ILE A 1 79 ? -1.797 -0.824 -10.325 1.00 98.19 79 ILE A C 1
ATOM 623 O O . ILE A 1 79 ? -1.098 0.184 -10.450 1.00 98.19 79 ILE A O 1
ATOM 627 N N . VAL A 1 80 ? -1.317 -2.026 -10.016 1.00 98.31 80 VAL A N 1
ATOM 628 C CA . VAL A 1 80 ? 0.105 -2.344 -9.882 1.00 98.31 80 VAL A CA 1
ATOM 629 C C . VAL A 1 80 ? 0.712 -2.379 -11.274 1.00 98.31 80 VAL A C 1
ATOM 631 O O . VAL A 1 80 ? 0.221 -3.086 -12.155 1.00 98.31 80 VAL A O 1
ATOM 634 N N . ARG A 1 81 ? 1.755 -1.589 -11.509 1.00 97.38 81 ARG A N 1
ATOM 635 C CA . ARG A 1 81 ? 2.454 -1.540 -12.797 1.00 97.38 81 ARG A CA 1
ATOM 636 C C . ARG A 1 81 ? 3.957 -1.693 -12.607 1.00 97.38 81 ARG A C 1
ATOM 638 O O . ARG A 1 81 ? 4.509 -1.163 -11.650 1.00 97.38 81 ARG A O 1
ATOM 645 N N . GLY A 1 82 ? 4.605 -2.343 -13.566 1.00 97.25 82 GLY A N 1
ATOM 646 C CA . GLY A 1 82 ? 6.057 -2.301 -13.699 1.00 97.25 82 GLY A CA 1
ATOM 647 C C . GLY A 1 82 ? 6.555 -0.980 -14.297 1.00 97.25 82 GLY A C 1
ATOM 648 O O . GLY A 1 82 ? 5.777 -0.160 -14.818 1.00 97.25 82 GLY A O 1
ATOM 649 N N . VAL A 1 83 ? 7.874 -0.797 -14.240 1.00 96.12 83 VAL A N 1
ATOM 650 C CA . VAL A 1 83 ? 8.594 0.303 -14.897 1.00 96.12 83 VAL A CA 1
ATOM 651 C C . VAL A 1 83 ? 8.552 0.105 -16.409 1.00 96.12 83 VAL A C 1
ATOM 653 O O . VAL A 1 83 ? 8.873 -0.971 -16.910 1.00 96.12 83 VAL A O 1
ATOM 656 N N . ARG A 1 84 ? 8.119 1.129 -17.150 1.00 96.50 84 ARG A N 1
ATOM 657 C CA . ARG A 1 84 ? 8.062 1.058 -18.618 1.00 96.50 84 ARG A CA 1
ATOM 658 C C . ARG A 1 84 ? 9.417 1.378 -19.247 1.00 96.50 84 ARG A C 1
ATOM 660 O O . ARG A 1 84 ? 10.195 2.124 -18.653 1.00 96.50 84 ARG A O 1
ATOM 667 N N . PRO A 1 85 ? 9.678 0.906 -20.480 1.00 96.44 85 PRO A N 1
ATOM 668 C CA . PRO A 1 85 ? 10.871 1.297 -21.219 1.00 96.44 85 PRO A CA 1
ATOM 669 C C . PRO A 1 85 ? 11.013 2.824 -21.303 1.00 96.44 85 PRO A C 1
ATOM 671 O O . PRO A 1 85 ? 10.089 3.515 -21.739 1.00 96.44 85 PRO A O 1
ATOM 674 N N . GLY A 1 86 ? 12.172 3.337 -20.885 1.00 95.81 86 GLY A N 1
ATOM 675 C CA . GLY A 1 86 ? 12.490 4.768 -20.883 1.00 95.81 86 GLY A CA 1
ATOM 676 C C . GLY A 1 86 ? 11.949 5.566 -19.691 1.00 95.81 86 GLY A C 1
ATOM 677 O O . GLY A 1 86 ? 12.163 6.773 -19.645 1.00 95.81 86 GLY A O 1
ATOM 678 N N . GLU A 1 87 ? 11.255 4.938 -18.736 1.00 95.56 87 GLU A N 1
ATOM 679 C CA . GLU A 1 87 ? 10.963 5.574 -17.448 1.00 95.56 87 GLU A CA 1
ATOM 680 C C . GLU A 1 87 ? 12.175 5.452 -16.512 1.00 95.56 87 GLU A C 1
ATOM 682 O O . GLU A 1 87 ? 12.766 4.381 -16.389 1.00 95.56 87 GLU A O 1
ATOM 687 N N . GLU A 1 88 ? 12.489 6.530 -15.792 1.00 94.19 88 GLU A N 1
ATOM 688 C CA . GLU A 1 88 ? 13.472 6.549 -14.700 1.00 94.19 88 GLU A CA 1
ATOM 689 C C . GLU A 1 88 ? 12.772 6.987 -13.406 1.00 94.19 88 GLU A C 1
ATOM 691 O O . GLU A 1 88 ? 12.827 8.159 -13.021 1.00 94.19 88 GLU A O 1
ATOM 696 N N . PRO A 1 89 ? 12.011 6.088 -12.757 1.00 91.06 89 PRO A N 1
ATOM 697 C CA . PRO A 1 89 ? 11.340 6.422 -11.515 1.00 91.06 89 PRO A CA 1
ATOM 698 C C . PRO A 1 89 ? 12.355 6.742 -10.429 1.00 91.06 89 PRO A C 1
ATOM 700 O O . PRO A 1 89 ? 13.405 6.105 -10.331 1.00 91.06 89 PRO A O 1
ATOM 703 N N . THR A 1 90 ? 12.010 7.687 -9.560 1.00 88.12 90 THR A N 1
ATOM 704 C CA . THR A 1 90 ? 12.806 7.936 -8.363 1.00 88.12 90 THR A CA 1
ATOM 705 C C . THR A 1 90 ? 12.925 6.634 -7.563 1.00 88.12 90 THR A C 1
ATOM 707 O O . THR A 1 90 ? 11.895 5.987 -7.351 1.00 88.12 90 THR A O 1
ATOM 710 N N . PRO A 1 91 ? 14.129 6.254 -7.089 1.00 86.19 91 PRO A N 1
ATOM 711 C CA . PRO A 1 91 ? 14.334 4.975 -6.423 1.00 86.19 91 PRO A CA 1
ATOM 712 C C . PRO A 1 91 ? 13.332 4.723 -5.289 1.00 86.19 91 PRO A C 1
ATOM 714 O O . PRO A 1 91 ? 12.937 5.690 -4.621 1.00 86.19 91 PRO A O 1
ATOM 717 N N . PRO A 1 92 ? 12.947 3.461 -5.041 1.00 85.00 92 PRO A N 1
ATOM 718 C CA . PRO A 1 92 ? 12.194 3.071 -3.855 1.00 85.00 92 PRO A CA 1
ATOM 719 C C . PRO A 1 92 ? 12.812 3.636 -2.576 1.00 85.00 92 PRO A C 1
ATOM 721 O O . PRO A 1 92 ? 14.030 3.815 -2.487 1.00 85.00 92 PRO A O 1
ATOM 724 N N . GLY A 1 93 ? 11.995 3.938 -1.573 1.00 81.06 93 GLY A N 1
ATOM 725 C CA . GLY A 1 93 ? 12.534 4.480 -0.334 1.00 81.06 93 GLY A CA 1
ATOM 726 C C . GLY A 1 93 ? 11.488 4.817 0.710 1.00 81.06 93 GLY A C 1
ATOM 727 O O . GLY A 1 93 ? 10.319 5.008 0.408 1.00 81.06 93 GLY A O 1
ATOM 728 N N . ARG A 1 94 ? 11.964 4.919 1.953 1.00 73.62 94 ARG A N 1
ATOM 729 C CA . ARG A 1 94 ? 11.154 5.198 3.149 1.00 73.62 94 ARG A CA 1
ATOM 730 C C . ARG A 1 94 ? 10.955 6.690 3.419 1.00 73.62 94 ARG A C 1
ATOM 732 O O . ARG A 1 94 ? 10.270 7.058 4.362 1.00 73.62 94 ARG A O 1
ATOM 739 N N . THR A 1 95 ? 11.636 7.546 2.662 1.00 79.94 95 THR A N 1
ATOM 740 C CA . THR A 1 95 ? 11.610 8.995 2.870 1.00 79.94 95 THR A CA 1
ATOM 741 C C . THR A 1 95 ? 10.376 9.588 2.193 1.00 79.94 95 THR A C 1
ATOM 743 O O . THR A 1 95 ? 10.229 9.378 0.985 1.00 79.94 95 THR A O 1
ATOM 746 N N . PRO A 1 96 ? 9.546 10.365 2.915 1.00 79.94 96 PRO A N 1
ATOM 747 C CA . PRO A 1 96 ? 8.397 11.048 2.332 1.00 79.94 96 PRO 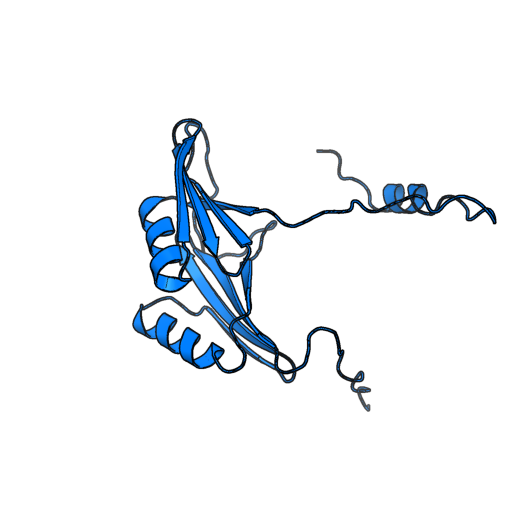A CA 1
ATOM 748 C C . PRO A 1 96 ? 8.781 11.919 1.133 1.00 79.94 96 PRO A C 1
ATOM 750 O O . PRO A 1 96 ? 9.859 12.524 1.090 1.00 79.94 96 PRO A O 1
ATOM 753 N N . ARG A 1 97 ? 7.891 11.987 0.141 1.00 80.12 97 ARG A N 1
ATOM 754 C CA . ARG A 1 97 ? 8.067 12.789 -1.077 1.00 80.12 97 ARG A CA 1
ATOM 755 C C . ARG A 1 97 ? 6.796 13.570 -1.368 1.00 80.12 97 ARG A C 1
ATOM 757 O O . ARG A 1 97 ? 5.696 13.071 -1.172 1.00 80.12 97 ARG A O 1
ATOM 764 N N . MET A 1 98 ? 6.951 14.781 -1.898 1.00 86.06 98 MET A N 1
ATOM 765 C CA . MET A 1 98 ? 5.810 15.587 -2.340 1.00 86.06 98 MET A CA 1
ATOM 766 C C . MET A 1 98 ? 5.014 14.835 -3.418 1.00 86.06 98 MET A C 1
ATOM 768 O O . MET A 1 98 ? 5.587 14.414 -4.425 1.00 86.06 98 MET A O 1
ATOM 772 N N . GLY A 1 99 ? 3.701 14.697 -3.227 1.00 87.56 99 GLY A N 1
ATOM 773 C 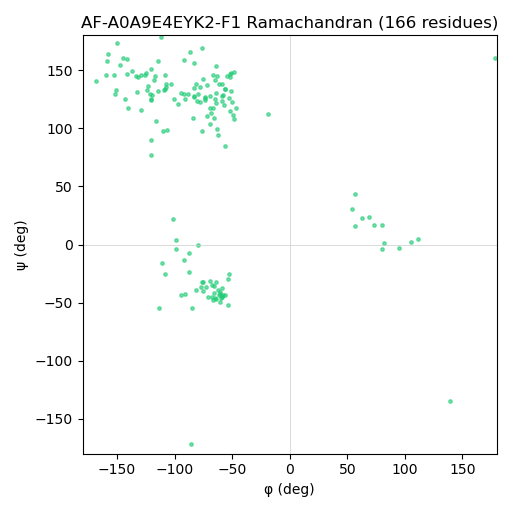CA . GLY A 1 99 ? 2.832 13.912 -4.103 1.00 87.56 99 GLY A CA 1
ATOM 774 C C . GLY A 1 99 ? 1.801 13.115 -3.305 1.00 87.56 99 GLY A C 1
ATOM 775 O O . GLY A 1 99 ? 1.165 13.665 -2.411 1.00 87.56 99 GLY A O 1
ATOM 776 N N . VAL A 1 100 ? 1.626 11.840 -3.661 1.00 88.38 100 VAL A N 1
ATOM 777 C CA . VAL A 1 100 ? 0.870 10.876 -2.847 1.00 88.38 100 VAL A CA 1
ATOM 778 C C . VAL A 1 100 ? 1.767 10.437 -1.696 1.00 88.38 100 VAL A C 1
ATOM 780 O O . VAL A 1 100 ? 2.858 9.934 -1.950 1.00 88.38 100 VAL A O 1
ATOM 783 N N . ASP A 1 101 ? 1.303 10.639 -0.469 1.00 90.69 101 ASP A N 1
ATOM 784 C CA . ASP A 1 101 ? 2.050 10.286 0.739 1.00 90.69 101 ASP A CA 1
ATOM 785 C C . ASP A 1 101 ? 1.831 8.812 1.127 1.00 90.69 101 ASP A C 1
ATOM 787 O O . ASP A 1 101 ? 2.779 8.031 1.176 1.00 90.69 101 ASP A O 1
ATOM 791 N N . HIS A 1 102 ? 0.570 8.401 1.284 1.00 94.31 102 HIS A N 1
ATOM 792 C CA . HIS A 1 102 ? 0.174 7.030 1.607 1.00 94.31 102 HIS A CA 1
ATOM 793 C C . HIS A 1 102 ? -1.206 6.684 1.021 1.00 94.31 102 HIS A C 1
ATOM 795 O O . HIS A 1 102 ? -1.905 7.536 0.464 1.00 94.31 102 HIS A O 1
ATOM 801 N N . ILE A 1 103 ? -1.593 5.413 1.139 1.00 94.62 103 ILE A N 1
ATOM 802 C CA . ILE A 1 103 ? -2.940 4.911 0.834 1.00 94.62 103 ILE A CA 1
ATOM 803 C C . ILE A 1 103 ? -3.557 4.274 2.080 1.00 94.62 103 ILE A C 1
ATOM 805 O O . ILE A 1 103 ? -2.963 3.374 2.667 1.00 94.62 103 ILE A O 1
ATOM 809 N N . GLY A 1 104 ? -4.745 4.737 2.472 1.00 96.06 104 GLY A N 1
ATOM 810 C CA . GLY A 1 104 ? -5.416 4.292 3.693 1.00 96.06 104 GLY A CA 1
ATOM 811 C C . GLY A 1 104 ? -6.641 3.418 3.454 1.00 96.06 104 GLY A C 1
ATOM 812 O O . GLY A 1 104 ? -7.387 3.613 2.490 1.00 96.06 104 GLY A O 1
ATOM 813 N N . PHE A 1 105 ? -6.853 2.468 4.362 1.00 96.75 105 PHE A N 1
ATOM 814 C CA . PHE A 1 105 ? -8.000 1.567 4.389 1.00 96.75 105 PHE A CA 1
ATOM 815 C C . PHE A 1 105 ? -8.611 1.522 5.786 1.00 96.75 105 PHE A C 1
ATOM 817 O O . PHE A 1 105 ? -7.901 1.523 6.788 1.00 96.75 105 PHE A O 1
ATOM 824 N N . TYR A 1 106 ? -9.936 1.411 5.850 1.00 96.31 106 TYR A N 1
ATOM 825 C CA . TYR A 1 106 ? -10.596 1.024 7.090 1.00 96.31 106 TYR A CA 1
ATOM 826 C C . TYR A 1 106 ? -10.581 -0.493 7.235 1.00 96.31 106 TYR A C 1
ATOM 828 O O . TYR A 1 106 ? -10.908 -1.214 6.289 1.00 96.31 106 TYR A O 1
ATOM 836 N N . VAL A 1 107 ? -10.242 -0.957 8.432 1.00 96.00 107 VAL A N 1
ATOM 837 C CA . VAL A 1 107 ? -10.566 -2.314 8.872 1.00 96.00 107 VAL A CA 1
ATOM 838 C C . VAL A 1 107 ? -11.962 -2.333 9.489 1.00 96.00 107 VAL A C 1
ATOM 840 O O . VAL A 1 107 ? -12.550 -1.286 9.784 1.00 96.00 107 VAL A O 1
ATOM 843 N N . GLU A 1 108 ? -12.519 -3.527 9.676 1.00 92.69 108 GLU A N 1
ATOM 844 C CA . GLU A 1 108 ? -13.750 -3.663 10.451 1.00 92.69 108 GLU A CA 1
ATOM 845 C C . GLU A 1 108 ? -13.522 -3.239 11.910 1.00 92.69 108 GLU A C 1
ATOM 847 O O . GLU A 1 108 ? -12.410 -3.276 12.439 1.00 92.69 108 GLU A O 1
ATOM 852 N N . LYS A 1 109 ? -14.593 -2.793 12.573 1.00 91.06 109 LYS A N 1
ATOM 853 C CA . LYS A 1 109 ? -14.509 -2.298 13.949 1.00 91.06 109 LYS A CA 1
ATOM 854 C C . LYS A 1 109 ? -14.086 -3.423 14.900 1.00 91.06 109 LYS A C 1
ATOM 856 O O . LYS A 1 109 ? -14.832 -4.383 15.062 1.00 91.06 109 LYS A O 1
ATOM 861 N N . GLY A 1 110 ? -12.976 -3.227 15.604 1.00 93.38 110 GLY A N 1
ATOM 862 C CA . GLY A 1 110 ? -12.386 -4.185 16.537 1.00 93.38 110 GLY A CA 1
ATOM 863 C C . GLY A 1 110 ? -11.289 -5.052 15.915 1.00 93.38 110 GLY A C 1
ATOM 864 O O . GLY A 1 110 ? -10.682 -5.843 16.632 1.00 93.38 110 GLY A O 1
ATOM 865 N N . GLU A 1 111 ? -11.012 -4.909 14.615 1.00 96.19 111 GLU A N 1
ATOM 866 C CA . GLU A 1 111 ? -10.093 -5.786 13.882 1.00 96.19 111 GLU A CA 1
ATOM 867 C C . GLU A 1 111 ? -8.681 -5.207 13.715 1.00 96.19 111 GLU A C 1
ATOM 869 O O . GLU A 1 111 ? -7.796 -5.898 13.204 1.00 96.19 111 GLU A O 1
ATOM 874 N N . LEU A 1 112 ? -8.408 -3.966 14.147 1.00 97.81 112 LEU A N 1
ATOM 875 C CA . LEU A 1 112 ? -7.087 -3.370 13.900 1.00 97.81 112 LEU A CA 1
ATOM 876 C C . LEU A 1 112 ? -5.956 -4.098 14.637 1.00 97.81 112 LEU A C 1
ATOM 878 O O . LEU A 1 112 ? -4.872 -4.264 14.080 1.00 97.81 112 LEU A O 1
ATOM 882 N N . ASP A 1 113 ? -6.206 -4.590 15.852 1.00 97.75 113 ASP A N 1
ATOM 883 C CA . ASP A 1 113 ? -5.217 -5.377 16.602 1.00 97.75 113 ASP A CA 1
ATOM 884 C C . ASP A 1 113 ? -4.944 -6.742 15.952 1.00 97.75 113 ASP A C 1
ATOM 886 O O . ASP A 1 113 ? -3.802 -7.208 15.942 1.00 97.75 113 ASP A O 1
ATOM 890 N N . ALA A 1 114 ? -5.965 -7.364 15.354 1.00 97.81 114 ALA A N 1
ATOM 891 C CA . ALA A 1 114 ? -5.802 -8.602 14.597 1.00 97.81 114 ALA A CA 1
ATOM 892 C C . ALA A 1 114 ? -4.982 -8.360 13.319 1.00 97.81 114 ALA A C 1
ATOM 894 O O . ALA A 1 114 ? -4.023 -9.087 13.050 1.00 97.81 114 ALA A O 1
ATOM 895 N N . ALA A 1 115 ? -5.290 -7.291 12.577 1.00 97.81 115 ALA A N 1
ATOM 896 C CA . ALA A 1 115 ? -4.530 -6.891 11.396 1.00 97.81 115 ALA A CA 1
ATOM 897 C C . ALA A 1 115 ? -3.063 -6.577 11.736 1.00 97.81 115 ALA A C 1
ATOM 899 O O . ALA A 1 115 ? -2.149 -7.042 11.053 1.00 97.81 115 ALA A O 1
ATOM 900 N N . ARG A 1 116 ? -2.823 -5.864 12.843 1.00 98.31 116 ARG A N 1
ATOM 901 C CA . ARG A 1 116 ? -1.481 -5.616 13.385 1.00 98.31 116 ARG A CA 1
ATOM 902 C C . ARG A 1 116 ? -0.723 -6.919 13.653 1.00 98.31 116 ARG A C 1
ATOM 904 O O . ARG A 1 116 ? 0.457 -7.020 13.320 1.00 98.31 116 ARG A O 1
ATOM 911 N N . GLY A 1 117 ? -1.389 -7.917 14.238 1.00 97.88 117 GLY A N 1
ATOM 912 C CA . GLY A 1 117 ? -0.816 -9.243 14.490 1.00 97.88 117 GLY A CA 1
ATOM 913 C C . GLY A 1 117 ? -0.344 -9.942 13.212 1.00 97.88 117 GLY A C 1
ATOM 914 O O . GLY A 1 117 ? 0.789 -10.419 13.170 1.00 97.88 117 GLY A O 1
ATOM 915 N N . ILE A 1 118 ? -1.165 -9.916 12.155 1.00 97.25 118 ILE A N 1
ATOM 916 C CA . ILE A 1 118 ? -0.821 -10.479 10.837 1.00 97.25 118 ILE A CA 1
ATOM 917 C C . ILE A 1 118 ? 0.430 -9.802 10.266 1.00 97.25 118 ILE A C 1
ATOM 919 O O . ILE A 1 118 ? 1.346 -10.482 9.808 1.00 97.25 118 ILE A O 1
ATOM 923 N N . LEU A 1 119 ? 0.505 -8.467 10.325 1.00 97.94 119 LEU A N 1
ATOM 924 C CA . LEU A 1 119 ? 1.668 -7.724 9.828 1.00 97.94 119 LEU A CA 1
ATOM 925 C C . LEU A 1 119 ? 2.959 -8.151 10.539 1.00 97.94 119 LEU A C 1
ATOM 927 O O . LEU A 1 119 ? 3.971 -8.387 9.879 1.00 97.94 119 LEU A O 1
ATOM 931 N N . ILE A 1 120 ? 2.916 -8.307 11.864 1.00 97.56 120 ILE A N 1
ATOM 932 C CA . ILE A 1 120 ? 4.067 -8.752 12.662 1.00 97.56 120 ILE A CA 1
ATOM 933 C C . ILE A 1 120 ? 4.468 -10.186 12.304 1.00 97.56 120 ILE A C 1
ATOM 935 O O . ILE A 1 120 ? 5.653 -10.450 12.101 1.00 97.56 120 ILE A O 1
ATOM 939 N N . GLU A 1 121 ? 3.504 -11.103 12.201 1.00 96.50 121 GLU A N 1
ATOM 940 C CA . GLU A 1 121 ? 3.759 -12.507 11.855 1.00 96.50 121 GLU A CA 1
ATOM 941 C C . GLU A 1 121 ? 4.381 -12.650 10.459 1.00 96.50 121 GLU A C 1
ATOM 943 O O . GLU A 1 121 ? 5.312 -13.431 10.262 1.00 96.50 121 GLU A O 1
ATOM 948 N N . CYS A 1 122 ? 3.930 -11.840 9.501 1.00 94.25 122 CYS A N 1
ATOM 949 C CA . CYS A 1 122 ? 4.474 -11.805 8.146 1.00 94.25 122 CYS A CA 1
ATOM 950 C C . CYS A 1 122 ? 5.787 -11.007 8.022 1.00 94.25 122 CYS A C 1
ATOM 952 O O . CYS A 1 122 ? 6.335 -10.911 6.923 1.00 94.25 122 CYS A O 1
ATOM 954 N N . GLY A 1 123 ? 6.300 -10.422 9.111 1.00 95.19 123 GLY A N 1
ATOM 955 C CA . GLY A 1 123 ? 7.526 -9.621 9.101 1.00 95.19 123 GLY A CA 1
ATOM 956 C C . GLY A 1 123 ? 7.398 -8.292 8.346 1.00 95.19 123 GLY A C 1
ATOM 957 O O . GLY A 1 123 ? 8.400 -7.750 7.878 1.00 95.19 123 GLY A O 1
ATOM 958 N N . VAL A 1 124 ? 6.178 -7.768 8.212 1.00 96.19 124 VAL A N 1
ATOM 959 C CA . VAL A 1 124 ? 5.896 -6.495 7.546 1.00 96.19 124 VAL A CA 1
ATOM 960 C C . VAL A 1 124 ? 6.181 -5.339 8.517 1.00 96.19 124 VAL A C 1
ATOM 962 O O . VAL A 1 124 ? 5.603 -5.304 9.606 1.00 96.19 124 VAL A O 1
ATOM 965 N N . PRO A 1 125 ? 7.054 -4.374 8.169 1.00 94.19 125 PRO A N 1
ATOM 966 C CA . PRO A 1 125 ? 7.421 -3.305 9.092 1.00 94.19 125 PRO A CA 1
ATOM 967 C C . PRO A 1 125 ? 6.260 -2.340 9.346 1.00 94.19 125 PRO A C 1
ATOM 969 O O . PRO A 1 125 ? 5.838 -1.629 8.432 1.00 94.19 125 PRO A O 1
ATOM 972 N N . ILE A 1 126 ? 5.810 -2.262 10.597 1.00 97.25 126 ILE A N 1
ATOM 973 C CA . ILE A 1 126 ? 4.991 -1.154 11.104 1.00 97.25 126 ILE A CA 1
ATOM 974 C C . ILE A 1 126 ? 5.938 0.009 11.409 1.00 97.25 126 ILE A C 1
ATOM 976 O O . ILE A 1 126 ? 6.971 -0.186 12.053 1.00 97.25 126 ILE A O 1
ATOM 980 N N . ILE A 1 127 ? 5.623 1.198 10.900 1.00 95.69 127 ILE A N 1
ATOM 981 C CA . ILE A 1 127 ? 6.498 2.377 10.994 1.00 95.69 127 ILE A CA 1
ATOM 982 C C . ILE A 1 127 ? 5.984 3.437 11.959 1.00 95.69 127 ILE A C 1
ATOM 984 O O . ILE A 1 127 ? 6.789 4.193 12.494 1.00 95.69 127 ILE A O 1
ATOM 988 N N . GLU A 1 128 ? 4.678 3.470 12.193 1.00 96.19 128 GLU A N 1
ATOM 989 C CA . GLU A 1 128 ? 4.021 4.364 13.140 1.00 96.19 128 GLU A CA 1
ATOM 990 C C . GLU A 1 128 ? 2.652 3.773 13.490 1.00 96.19 128 GLU A C 1
ATOM 992 O O . GLU A 1 128 ? 2.020 3.137 12.650 1.00 96.19 128 GLU A O 1
ATOM 997 N N . GLU A 1 129 ? 2.203 3.952 14.725 1.00 97.69 129 GLU A N 1
ATOM 998 C CA . GLU A 1 129 ? 0.865 3.575 15.174 1.00 97.69 129 GLU A CA 1
ATOM 999 C C . GLU A 1 129 ? 0.446 4.474 16.332 1.00 97.69 129 GLU A C 1
ATOM 1001 O O . GLU A 1 129 ? 1.291 4.871 17.137 1.00 97.69 129 GLU A O 1
ATOM 1006 N N . ASP A 1 130 ? -0.847 4.778 16.416 1.00 97.50 130 ASP A N 1
ATOM 1007 C CA . ASP A 1 130 ? -1.406 5.522 17.540 1.00 97.50 130 ASP A CA 1
ATOM 1008 C C . ASP A 1 130 ? -2.842 5.076 17.848 1.00 97.50 130 ASP A C 1
ATOM 1010 O O . ASP A 1 130 ? -3.587 4.564 17.001 1.00 97.50 130 ASP A O 1
ATOM 1014 N N . ASP A 1 131 ? -3.227 5.275 19.101 1.00 96.25 131 ASP A N 1
ATOM 1015 C CA . ASP A 1 131 ? -4.552 5.014 19.632 1.00 96.25 131 ASP A CA 1
ATOM 1016 C C . ASP A 1 131 ? -5.126 6.324 20.184 1.00 96.25 131 ASP A C 1
ATOM 1018 O O . ASP A 1 131 ? -4.960 6.684 21.351 1.00 96.25 131 ASP A O 1
ATOM 1022 N N . MET A 1 132 ? -5.815 7.054 19.308 1.00 92.69 132 MET A N 1
ATOM 1023 C CA . MET A 1 132 ? -6.470 8.307 19.652 1.00 92.69 132 MET A CA 1
ATOM 1024 C C . MET A 1 132 ? -7.931 8.064 20.070 1.00 92.69 132 MET A C 1
ATOM 1026 O O . MET A 1 132 ? -8.553 7.079 19.656 1.00 92.69 132 MET A O 1
ATOM 1030 N N . PRO A 1 133 ? -8.560 8.997 20.816 1.00 89.50 133 PRO A N 1
ATOM 1031 C CA . PRO A 1 133 ? -9.935 8.831 21.301 1.00 89.50 133 PRO A CA 1
ATOM 1032 C C . PRO A 1 133 ? -10.984 8.500 20.224 1.00 89.50 133 PRO A C 1
ATOM 1034 O O . PRO A 1 133 ? -11.974 7.831 20.510 1.00 89.50 133 PRO A O 1
ATOM 1037 N N . HIS A 1 134 ? -10.784 8.962 18.986 1.00 88.38 134 HIS A N 1
ATOM 1038 C CA . HIS A 1 134 ? -11.741 8.823 17.882 1.00 88.38 134 HIS A CA 1
ATOM 1039 C C . HIS A 1 134 ? -11.278 7.863 16.774 1.00 88.38 134 HIS A C 1
ATOM 1041 O O . HIS A 1 134 ? -12.099 7.421 15.964 1.00 88.38 134 HIS A O 1
ATOM 1047 N N . LEU A 1 135 ? -9.991 7.522 16.742 1.00 93.88 135 LEU A N 1
ATOM 1048 C CA . LEU A 1 135 ? -9.355 6.789 15.657 1.00 93.88 135 LEU A CA 1
ATOM 1049 C C . LEU A 1 135 ? -8.175 6.000 16.211 1.00 93.88 135 LEU A C 1
ATOM 1051 O O . LEU A 1 135 ? -7.316 6.558 16.885 1.00 93.88 135 LEU A O 1
ATOM 1055 N N . LYS A 1 136 ? -8.116 4.715 15.888 1.00 96.81 136 LYS A N 1
ATOM 1056 C CA . LYS A 1 136 ? -6.886 3.937 15.999 1.00 96.81 136 LYS A CA 1
ATOM 1057 C C . LYS A 1 136 ? -6.320 3.766 14.601 1.00 96.81 136 LYS A C 1
ATOM 1059 O O . LYS A 1 136 ? -7.096 3.517 13.674 1.00 96.81 136 LYS A O 1
ATOM 1064 N N . TYR A 1 137 ? -5.012 3.894 14.437 1.00 98.00 137 TYR A N 1
ATOM 1065 C CA . TYR A 1 137 ? -4.383 3.681 13.141 1.00 98.00 137 TYR A CA 1
ATOM 1066 C C . TYR A 1 137 ? -3.001 3.051 13.278 1.00 98.00 137 TYR A C 1
ATOM 1068 O O . TYR A 1 137 ? -2.364 3.114 14.330 1.00 98.00 137 TYR A O 1
ATOM 1076 N N . LEU A 1 138 ? -2.537 2.454 12.187 1.00 98.44 138 LEU A N 1
ATOM 1077 C CA . LEU A 1 138 ? -1.142 2.088 11.995 1.00 98.44 138 LEU A CA 1
ATOM 1078 C C . LEU A 1 138 ? -0.728 2.339 10.548 1.00 98.44 138 LEU A C 1
ATOM 1080 O O . LEU A 1 138 ? -1.519 2.164 9.621 1.00 98.44 138 LEU A O 1
ATOM 1084 N N . TYR A 1 139 ? 0.531 2.712 10.368 1.00 97.88 139 TYR A N 1
ATOM 1085 C CA . TYR A 1 139 ? 1.216 2.787 9.091 1.00 97.88 139 TYR A CA 1
ATOM 1086 C C . TYR A 1 139 ? 2.213 1.641 8.981 1.00 97.88 139 TYR A C 1
ATOM 1088 O O . TYR A 1 139 ? 2.965 1.347 9.913 1.00 97.88 139 TYR A O 1
ATOM 1096 N N . PHE A 1 140 ? 2.285 1.023 7.811 1.00 97.12 140 PHE A N 1
ATOM 1097 C CA . PHE A 1 140 ? 3.236 -0.043 7.517 1.00 97.12 140 PHE A CA 1
ATOM 1098 C C . PHE A 1 140 ? 3.770 0.079 6.094 1.00 97.12 140 PHE A C 1
ATOM 1100 O O . PHE A 1 140 ? 3.192 0.755 5.238 1.00 97.12 140 PHE A O 1
ATOM 1107 N N . GLN A 1 141 ? 4.915 -0.556 5.850 1.00 94.19 141 GLN A N 1
ATOM 1108 C CA . GLN A 1 141 ? 5.584 -0.502 4.555 1.00 94.19 141 GLN A CA 1
ATOM 1109 C C . GLN A 1 141 ? 5.261 -1.716 3.703 1.00 94.19 141 GLN A C 1
ATOM 1111 O O . GLN A 1 141 ? 5.574 -2.851 4.060 1.00 94.19 141 GLN A O 1
ATOM 1116 N N . GLY A 1 142 ? 4.690 -1.440 2.537 1.00 95.00 142 GLY A N 1
ATOM 1117 C CA . GLY A 1 142 ? 4.606 -2.385 1.444 1.00 95.00 142 GLY A CA 1
ATOM 1118 C C . GLY A 1 142 ? 5.856 -2.392 0.552 1.00 95.00 142 GLY A C 1
ATOM 1119 O O . GLY A 1 142 ? 6.867 -1.740 0.846 1.00 95.00 142 GLY A O 1
ATOM 1120 N N . PRO A 1 143 ? 5.771 -3.116 -0.574 1.00 95.38 143 PRO A N 1
ATOM 1121 C CA . PRO A 1 143 ? 6.805 -3.195 -1.596 1.00 95.38 143 PRO A CA 1
ATOM 1122 C C . PRO A 1 143 ? 7.253 -1.808 -2.053 1.00 95.38 143 PRO A C 1
ATOM 1124 O O . PRO A 1 143 ? 6.459 -0.868 -2.118 1.00 95.38 143 PRO A O 1
ATOM 1127 N N . ASP A 1 144 ? 8.544 -1.670 -2.345 1.00 94.25 144 ASP A N 1
ATOM 1128 C CA . ASP A 1 144 ? 9.191 -0.406 -2.727 1.00 94.25 144 ASP A CA 1
ATOM 1129 C C . ASP A 1 144 ? 9.045 0.760 -1.721 1.00 94.25 144 ASP A C 1
ATOM 1131 O O . ASP A 1 144 ? 9.343 1.915 -2.043 1.00 94.25 144 ASP A O 1
ATOM 1135 N N . GLY A 1 145 ? 8.642 0.469 -0.479 1.00 92.25 145 GLY A N 1
ATOM 1136 C CA . GLY A 1 145 ? 8.465 1.470 0.573 1.00 92.25 145 GLY A CA 1
ATOM 1137 C C . GLY A 1 145 ? 7.145 2.235 0.488 1.00 92.25 145 GLY A C 1
ATOM 1138 O O . GLY A 1 145 ? 7.026 3.281 1.121 1.00 92.25 145 GLY A O 1
ATOM 1139 N N . VAL A 1 146 ? 6.160 1.735 -0.269 1.00 94.19 146 VAL A N 1
ATOM 1140 C CA . VAL A 1 146 ? 4.808 2.313 -0.289 1.00 94.19 146 VAL A CA 1
ATOM 1141 C C . VAL A 1 146 ? 4.231 2.285 1.122 1.00 94.19 146 VAL A C 1
ATOM 1143 O O . VAL A 1 146 ? 4.136 1.221 1.733 1.00 94.19 146 VAL A O 1
ATOM 1146 N N . VAL A 1 147 ? 3.839 3.452 1.627 1.00 95.62 147 VAL A N 1
ATOM 1147 C CA . VAL A 1 147 ? 3.214 3.574 2.944 1.00 95.62 147 VAL A CA 1
ATOM 1148 C C . VAL A 1 147 ? 1.725 3.281 2.820 1.00 95.62 147 VAL A C 1
ATOM 1150 O O . VAL A 1 147 ? 1.026 3.845 1.972 1.00 95.62 147 VAL A O 1
ATOM 1153 N N . ILE A 1 148 ? 1.255 2.365 3.660 1.00 96.81 148 ILE A N 1
ATOM 1154 C CA . ILE A 1 148 ? -0.138 1.940 3.719 1.00 96.81 148 ILE A CA 1
ATOM 1155 C C . ILE A 1 148 ? -0.632 2.168 5.143 1.00 96.81 148 ILE A C 1
ATOM 1157 O O . ILE A 1 148 ? 0.075 1.859 6.100 1.00 96.81 148 ILE A O 1
ATOM 1161 N N . GLU A 1 149 ? -1.834 2.714 5.269 1.00 97.88 149 GLU A N 1
ATOM 1162 C CA . GLU A 1 149 ? -2.483 2.988 6.547 1.00 97.88 149 GLU A CA 1
ATOM 1163 C C . GLU A 1 149 ? -3.663 2.032 6.751 1.00 97.88 149 GLU A C 1
ATOM 1165 O O . GLU A 1 149 ? -4.486 1.851 5.848 1.00 97.88 149 GLU A O 1
ATOM 1170 N N . LEU A 1 150 ? -3.758 1.431 7.937 1.00 98.25 150 LEU A N 1
ATOM 1171 C CA . LEU A 1 150 ? -4.984 0.794 8.413 1.00 98.25 150 LEU A CA 1
ATOM 1172 C C . LEU A 1 150 ? -5.583 1.638 9.528 1.00 98.25 150 LEU A C 1
ATOM 1174 O O . LEU A 1 150 ? -4.883 2.023 10.460 1.00 98.25 150 LEU A O 1
ATOM 1178 N N . MET A 1 151 ? -6.886 1.869 9.442 1.00 97.50 151 MET A N 1
ATOM 1179 C CA . MET A 1 151 ? -7.637 2.696 10.373 1.00 97.50 151 MET A CA 1
ATOM 1180 C C . MET A 1 151 ? -8.829 1.947 10.952 1.00 97.50 151 MET A C 1
ATOM 1182 O O . MET A 1 151 ? -9.533 1.221 10.250 1.00 97.50 151 MET A O 1
ATOM 1186 N N . GLU A 1 152 ? -9.133 2.235 12.208 1.00 95.38 152 GLU A N 1
ATOM 1187 C CA . GLU A 1 152 ? -10.360 1.833 12.878 1.00 95.38 152 GLU A CA 1
ATOM 1188 C C . GLU A 1 152 ? -11.012 3.051 13.534 1.00 95.38 152 GLU A C 1
ATOM 1190 O O . GLU A 1 152 ? -10.477 3.655 14.468 1.00 95.38 152 GLU A O 1
ATOM 1195 N N . THR A 1 153 ? -12.202 3.415 13.059 1.00 89.56 153 THR A N 1
ATOM 1196 C CA . THR A 1 153 ? -12.982 4.496 13.666 1.00 89.56 153 THR A CA 1
ATOM 1197 C C . THR A 1 153 ? -13.592 4.038 14.987 1.00 89.56 153 THR A C 1
ATOM 1199 O O . THR A 1 153 ? -14.346 3.059 15.022 1.00 89.56 153 THR A O 1
ATOM 1202 N N . LYS A 1 154 ? -13.351 4.787 16.065 1.00 80.31 154 LYS A N 1
ATOM 1203 C CA . LYS A 1 154 ? -13.963 4.532 17.382 1.00 80.31 154 LYS A CA 1
ATOM 1204 C C . LYS A 1 154 ? -15.316 5.225 17.544 1.00 80.31 154 LYS A C 1
ATOM 1206 O O . LYS A 1 154 ? -16.167 4.750 18.297 1.00 80.31 154 LYS A O 1
ATOM 1211 N N . ALA A 1 155 ? -15.535 6.292 16.778 1.00 65.81 155 ALA A N 1
ATOM 1212 C CA . ALA A 1 155 ? -16.802 7.005 16.642 1.00 65.81 155 ALA A CA 1
ATOM 1213 C C . ALA A 1 155 ? -17.363 6.866 15.210 1.00 65.81 155 ALA A C 1
ATOM 1215 O O . ALA A 1 155 ? -16.599 6.600 14.283 1.00 65.81 155 ALA A O 1
ATOM 1216 N N . PRO A 1 156 ? -18.678 7.043 14.987 1.00 56.25 156 PRO A N 1
ATOM 1217 C CA . PRO A 1 156 ? -19.237 7.057 13.638 1.00 56.25 156 PRO A CA 1
ATOM 1218 C C . PRO A 1 156 ? -18.602 8.170 12.793 1.00 56.25 156 PRO A C 1
ATOM 1220 O O . PRO A 1 156 ? -18.443 9.297 13.269 1.00 56.25 156 PRO A O 1
ATOM 1223 N N . LEU A 1 157 ? -18.289 7.870 11.529 1.00 51.53 157 LEU A N 1
ATOM 1224 C CA . LEU A 1 157 ? -17.845 8.861 10.546 1.00 51.53 157 LEU A CA 1
ATOM 1225 C C . LEU A 1 157 ? -18.838 10.037 10.508 1.00 51.53 157 LEU A C 1
ATOM 1227 O O . LEU A 1 157 ? -19.995 9.858 10.130 1.00 51.53 157 LEU A O 1
ATOM 1231 N N . GLY A 1 158 ? -18.387 11.231 10.904 1.00 50.06 158 GLY A N 1
ATOM 1232 C CA . GLY A 1 158 ? -19.180 12.465 10.837 1.00 50.06 158 GLY A CA 1
ATOM 1233 C C . GLY A 1 158 ? -19.619 13.071 12.172 1.00 50.06 158 GLY A C 1
ATOM 1234 O O . GLY A 1 158 ? -20.334 14.070 12.151 1.00 50.06 158 GLY A O 1
ATOM 1235 N N . VAL A 1 159 ? -19.193 12.532 13.318 1.00 42.53 159 VAL A N 1
ATOM 1236 C CA . VAL A 1 159 ? -19.342 13.225 14.606 1.00 42.53 159 VAL A CA 1
ATOM 1237 C C . VAL A 1 159 ? -17.972 13.723 15.044 1.00 42.53 159 VAL A C 1
ATOM 1239 O O . VAL A 1 159 ? -17.169 12.961 15.577 1.00 42.53 159 VAL A O 1
ATOM 1242 N N . SER A 1 160 ? -17.693 15.002 14.792 1.00 43.03 160 SER A N 1
ATOM 1243 C CA . SER A 1 160 ? -16.599 15.692 15.473 1.00 43.03 160 SER A CA 1
ATOM 1244 C C . SER A 1 160 ? -16.838 15.568 16.982 1.00 43.03 160 SER A C 1
ATOM 1246 O O . SER A 1 160 ? -17.973 15.795 17.419 1.00 43.03 160 SER A O 1
ATOM 1248 N N . PRO A 1 161 ? -15.828 15.223 17.797 1.00 47.16 161 PRO A N 1
ATOM 1249 C CA . PRO A 1 161 ? -15.916 15.461 19.231 1.00 47.16 161 PRO A CA 1
ATOM 1250 C C . PRO A 1 161 ? -16.299 16.933 19.468 1.00 47.16 161 PRO A C 1
ATOM 1252 O O . PRO A 1 161 ? -15.902 17.777 18.655 1.00 47.16 161 PRO A O 1
ATOM 1255 N N . PRO A 1 162 ? -17.059 17.270 20.528 1.00 47.25 162 PRO A N 1
ATOM 1256 C CA . PRO A 1 162 ? -17.137 18.664 20.948 1.00 47.25 162 PRO A CA 1
ATOM 1257 C C . PRO A 1 162 ? -15.701 19.177 21.087 1.00 47.25 162 PRO A C 1
ATOM 1259 O O . PRO A 1 162 ? -14.861 18.462 21.643 1.00 47.25 162 PRO A O 1
ATOM 1262 N N . GLU A 1 163 ? -15.419 20.351 20.513 1.00 45.62 163 GLU A N 1
ATOM 1263 C CA . GLU A 1 163 ? -14.157 21.050 20.749 1.00 45.62 163 GLU A CA 1
ATOM 1264 C C . GLU A 1 163 ? -13.924 21.019 22.259 1.00 45.62 163 GLU A C 1
ATOM 1266 O O . GLU A 1 163 ? -14.773 21.452 23.040 1.00 45.62 163 GLU A O 1
ATOM 1271 N N . GLN A 1 164 ? -12.836 20.373 22.678 1.00 42.91 164 GLN A N 1
ATOM 1272 C CA . GLN A 1 164 ? -12.388 20.532 24.046 1.00 42.91 164 GLN A CA 1
ATOM 1273 C C . GLN A 1 164 ? -11.890 21.964 24.098 1.00 42.91 164 GLN A C 1
ATOM 1275 O O . GLN A 1 164 ? -10.844 22.268 23.527 1.00 42.91 164 GLN A O 1
ATOM 1280 N N . ASP A 1 165 ? -12.697 22.839 24.694 1.00 42.28 165 ASP A N 1
ATOM 1281 C CA . ASP A 1 165 ? -12.245 24.151 25.120 1.00 42.28 165 ASP A CA 1
ATOM 1282 C C . ASP A 1 165 ? -10.954 23.916 25.915 1.00 42.28 165 ASP A C 1
ATOM 1284 O O . ASP A 1 165 ? -10.970 23.277 26.971 1.00 42.28 165 ASP A O 1
ATOM 1288 N N . GLU A 1 166 ? -9.819 24.345 25.359 1.00 43.50 166 GLU A N 1
ATOM 1289 C CA . GLU A 1 166 ? -8.563 24.418 26.095 1.00 43.50 166 GLU A CA 1
ATOM 1290 C C . GLU A 1 166 ? -8.783 25.411 27.240 1.00 43.50 166 GLU A C 1
ATOM 1292 O O . GLU A 1 166 ? -8.717 26.631 27.073 1.00 43.50 166 GLU A O 1
ATOM 1297 N N . GLU A 1 167 ? -9.137 24.884 28.408 1.00 43.09 167 GLU A N 1
ATOM 1298 C CA . GLU A 1 167 ? -9.268 25.663 29.625 1.00 43.09 167 GLU A CA 1
ATOM 1299 C C . GLU A 1 167 ? -7.863 25.973 30.169 1.00 43.09 167 GLU A C 1
ATOM 1301 O O . GLU A 1 167 ? -7.240 25.148 30.834 1.00 43.09 167 GLU A O 1
ATOM 1306 N N . SER A 1 168 ? -7.418 27.194 29.831 1.00 47.50 168 SER A N 1
ATOM 1307 C CA . SER A 1 168 ? -6.389 28.069 30.441 1.00 47.50 168 SER A CA 1
ATOM 1308 C C . SER A 1 168 ? -4.939 27.596 30.562 1.00 47.50 168 SER A C 1
ATOM 1310 O O . SER A 1 168 ? -4.664 26.698 31.388 1.00 47.50 168 SER A O 1
#

Nearest PDB structures (foldseek):
  2rk0-assembly1_B  TM=8.628E-01  e=6.098E-10  Parafrankia sp. EAN1pec
  2rk0-assembly1_A  TM=8.444E-01  e=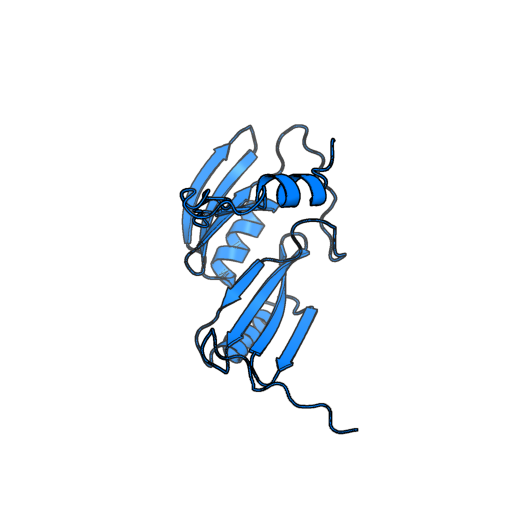4.422E-10  Parafrankia sp. EAN1pec
  2p25-assembly1_A-2  TM=8.157E-01  e=2.508E-09  Enterococcus faecalis V583
  5umq-assembly1_A  TM=7.573E-01  e=2.231E-08  Streptomyces sp. CB03234
  3kol-assembly1_A-2  TM=7.637E-01  e=3.539E-07  Nostoc punctiforme PCC 73102